Protein AF-A0A924XIZ3-F1 (afdb_monomer_lite)

Sequence (99 aa):
MSDPSRSHQAGALLEDVKLELDGVHRAALAADAGALRRGLDLAITMLEKATAAGLDDATGTTVAAVVASLETARSDLEGGALVEMAHLIETARTNLGRL

Radius of gyration: 13.41 Å; chains: 1; bounding box: 34×19×36 Å

Structure (mmCIF, N/CA/C/O backbone):
data_AF-A0A924XIZ3-F1
#
_entry.id   AF-A0A924XIZ3-F1
#
loop_
_atom_site.group_PDB
_atom_site.id
_atom_site.type_symbol
_atom_site.label_atom_id
_atom_site.label_alt_id
_atom_site.label_comp_id
_atom_site.label_asym_id
_atom_site.label_entity_id
_atom_site.label_seq_id
_atom_site.pdbx_PDB_ins_code
_atom_site.Cartn_x
_atom_site.Cartn_y
_atom_site.Cartn_z
_atom_site.occupancy
_atom_site.B_iso_or_equiv
_atom_site.auth_seq_id
_atom_site.auth_comp_id
_atom_site.auth_asym_id
_atom_site.auth_atom_id
_atom_site.pdbx_PDB_model_num
ATOM 1 N N . MET A 1 1 ? -17.734 8.623 21.410 1.00 52.06 1 MET A N 1
ATOM 2 C CA . MET A 1 1 ? -18.030 7.176 21.485 1.00 52.06 1 MET A CA 1
ATOM 3 C C . MET A 1 1 ? -17.740 6.591 20.118 1.00 52.06 1 MET A C 1
ATOM 5 O O . MET A 1 1 ? -18.413 6.981 19.174 1.00 52.06 1 MET A O 1
ATOM 9 N N . SER A 1 2 ? -16.714 5.752 19.996 1.00 59.19 2 SER A N 1
ATOM 10 C CA . SER A 1 2 ? -16.418 5.044 18.746 1.00 59.19 2 SER A CA 1
ATOM 11 C C . SER A 1 2 ? -17.415 3.897 18.576 1.00 59.19 2 SER A C 1
ATOM 13 O O . SER A 1 2 ? -17.684 3.173 19.533 1.00 59.19 2 SER A O 1
ATOM 15 N N . ASP A 1 3 ? -18.007 3.769 17.390 1.00 70.38 3 ASP A N 1
ATOM 16 C CA . ASP A 1 3 ? -18.910 2.665 17.052 1.00 70.38 3 ASP A CA 1
ATOM 17 C C . ASP A 1 3 ? -18.083 1.367 16.925 1.00 70.38 3 ASP A C 1
ATOM 19 O O . ASP A 1 3 ? -17.175 1.305 16.092 1.00 70.38 3 ASP A O 1
ATOM 23 N N . PRO A 1 4 ? -18.333 0.328 17.740 1.00 72.81 4 PRO A N 1
ATOM 24 C CA . PRO A 1 4 ? -17.556 -0.911 17.695 1.00 72.81 4 PRO A CA 1
ATOM 25 C C . PRO A 1 4 ? -17.673 -1.646 16.349 1.00 72.81 4 PRO A C 1
ATOM 27 O O . PRO A 1 4 ? -16.742 -2.345 15.953 1.00 72.81 4 PRO A O 1
ATOM 30 N N . SER A 1 5 ? -18.767 -1.446 15.608 1.00 75.94 5 SER A N 1
ATOM 31 C CA . SER A 1 5 ? -18.984 -2.046 14.282 1.00 75.94 5 SER A CA 1
ATOM 32 C C . SER A 1 5 ? -17.999 -1.494 13.249 1.00 75.94 5 SER A C 1
ATOM 34 O O . SER A 1 5 ? -17.492 -2.216 12.394 1.00 75.94 5 SER A O 1
ATOM 36 N N . ARG A 1 6 ? -17.691 -0.203 13.375 1.00 78.44 6 ARG A N 1
ATOM 37 C CA . ARG A 1 6 ? -16.746 0.536 12.537 1.00 78.44 6 ARG A CA 1
ATOM 38 C C . ARG A 1 6 ? -15.303 0.090 12.753 1.00 78.44 6 ARG A C 1
ATOM 40 O O . ARG A 1 6 ? -14.583 -0.151 11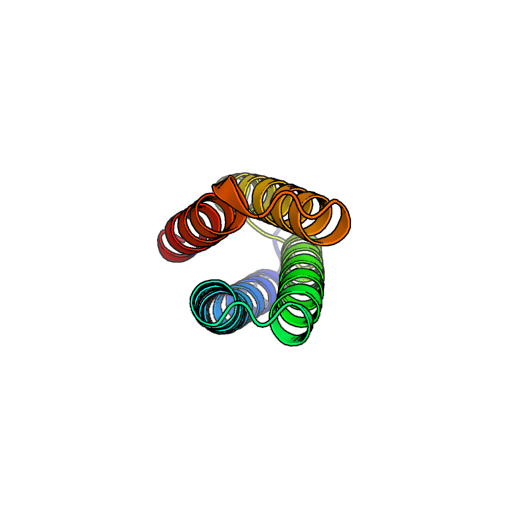.790 1.00 78.44 6 ARG A O 1
ATOM 47 N N . SER A 1 7 ? -14.924 -0.115 14.013 1.00 78.19 7 SER A N 1
ATOM 48 C CA . SER A 1 7 ? -13.608 -0.657 14.367 1.00 78.19 7 SER A CA 1
ATOM 49 C C . SER A 1 7 ? -13.428 -2.097 13.866 1.00 78.19 7 SER A C 1
ATOM 51 O O . SER A 1 7 ? -12.386 -2.418 13.299 1.00 78.19 7 SER A O 1
ATOM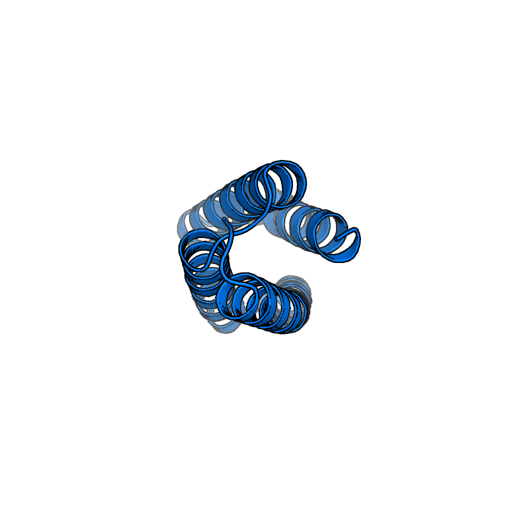 53 N N . HIS A 1 8 ? -14.462 -2.944 13.970 1.00 82.81 8 HIS A N 1
ATOM 54 C CA . HIS A 1 8 ? -14.433 -4.299 13.401 1.00 82.81 8 HIS A CA 1
ATOM 55 C C . HIS A 1 8 ? -14.279 -4.293 11.875 1.00 82.81 8 HIS A C 1
ATOM 57 O O . HIS A 1 8 ? -13.487 -5.057 11.327 1.00 82.81 8 HIS A O 1
ATOM 63 N N . GLN A 1 9 ? -15.015 -3.416 11.186 1.00 88.88 9 GLN A N 1
ATOM 64 C CA . GLN A 1 9 ? -14.903 -3.257 9.738 1.00 88.88 9 GLN A CA 1
ATOM 65 C C . GLN A 1 9 ? -13.500 -2.796 9.326 1.00 88.88 9 GLN A C 1
ATOM 67 O O . GLN A 1 9 ? -12.945 -3.321 8.363 1.00 88.88 9 GLN A O 1
ATOM 72 N N . ALA A 1 10 ? -12.923 -1.834 10.049 1.00 88.81 10 ALA A N 1
ATOM 73 C CA . ALA A 1 10 ? -11.575 -1.356 9.783 1.00 88.81 10 ALA A CA 1
ATOM 74 C C . ALA A 1 10 ? -10.539 -2.478 9.964 1.00 88.81 10 ALA A C 1
ATOM 76 O O . ALA A 1 10 ? -9.701 -2.666 9.089 1.00 88.81 10 ALA A O 1
ATOM 77 N N . GLY A 1 11 ? -10.655 -3.280 11.028 1.00 89.12 11 GLY A N 1
ATOM 78 C CA . GLY A 1 11 ? -9.798 -4.449 11.246 1.00 89.12 11 GLY A CA 1
ATOM 79 C C . GLY A 1 11 ? -9.877 -5.472 10.109 1.00 89.12 11 GLY A C 1
ATOM 80 O O . GLY A 1 11 ? -8.845 -5.889 9.595 1.00 89.12 11 GLY A O 1
ATOM 81 N N . ALA A 1 12 ? -11.086 -5.818 9.652 1.00 91.44 12 ALA A N 1
ATOM 82 C CA . ALA A 1 12 ? -11.262 -6.740 8.526 1.00 91.44 12 ALA A CA 1
ATOM 83 C C . ALA A 1 12 ? -10.606 -6.220 7.233 1.00 91.44 12 ALA A C 1
ATOM 85 O O . ALA A 1 12 ? -9.934 -6.972 6.534 1.00 91.44 12 ALA A O 1
ATOM 86 N N . LEU A 1 13 ? -10.740 -4.920 6.950 1.00 94.00 13 LEU A N 1
ATOM 87 C CA . LEU A 1 13 ? -10.090 -4.297 5.795 1.00 94.00 13 LEU A CA 1
ATOM 88 C C . LEU A 1 13 ? -8.561 -4.358 5.887 1.00 94.00 13 LEU A C 1
ATOM 90 O O . LEU A 1 13 ? -7.913 -4.573 4.868 1.00 94.00 13 LEU A O 1
ATOM 94 N N . LEU A 1 14 ? -7.977 -4.185 7.077 1.00 94.62 14 LEU A N 1
ATOM 95 C CA . LEU A 1 14 ? -6.525 -4.281 7.256 1.00 94.62 14 LEU A CA 1
ATOM 96 C C . LEU A 1 14 ? -6.007 -5.703 7.009 1.00 94.62 14 LEU A C 1
ATOM 98 O O . LEU A 1 14 ? -4.956 -5.855 6.390 1.00 94.62 14 LEU A O 1
ATOM 102 N N . GLU A 1 15 ? -6.745 -6.733 7.429 1.00 94.38 15 GLU A N 1
ATOM 103 C CA . GLU A 1 15 ? -6.392 -8.129 7.136 1.00 94.38 15 GLU A CA 1
ATOM 104 C C . GLU A 1 15 ? -6.433 -8.430 5.635 1.00 94.38 15 GLU A C 1
ATOM 106 O O . GLU A 1 15 ? -5.499 -9.022 5.090 1.00 94.38 15 GLU A O 1
ATOM 111 N N . ASP A 1 16 ? -7.453 -7.940 4.932 1.00 95.19 16 ASP A N 1
ATOM 112 C CA . ASP A 1 16 ? -7.520 -8.084 3.479 1.00 95.19 16 ASP A CA 1
ATOM 113 C C . ASP A 1 16 ? -6.370 -7.325 2.776 1.00 95.19 16 ASP A C 1
ATOM 115 O O . ASP A 1 16 ? -5.804 -7.819 1.799 1.00 95.19 16 ASP A O 1
ATOM 119 N N . VAL A 1 17 ? -5.957 -6.155 3.288 1.00 95.75 17 VAL A N 1
ATOM 120 C CA . VAL A 1 17 ? -4.791 -5.423 2.752 1.00 95.75 17 VAL A CA 1
ATOM 121 C C . VAL A 1 17 ? -3.498 -6.211 2.956 1.00 95.75 17 VAL A C 1
ATOM 123 O O . VAL A 1 17 ? -2.661 -6.224 2.054 1.00 95.75 17 VAL A O 1
ATOM 126 N N . LYS A 1 18 ? -3.310 -6.883 4.102 1.00 95.38 18 LYS A N 1
ATOM 127 C CA . LYS A 1 18 ? -2.125 -7.732 4.340 1.00 95.38 18 LYS A CA 1
ATOM 128 C C . LYS A 1 18 ? -2.008 -8.809 3.253 1.00 95.38 18 LYS A C 1
ATOM 130 O O . LYS A 1 18 ? -0.935 -8.979 2.675 1.00 95.38 18 LYS A O 1
ATOM 135 N N . LEU A 1 19 ? -3.122 -9.465 2.918 1.00 94.31 19 LEU A N 1
ATOM 136 C CA . LEU A 1 19 ? -3.180 -10.469 1.850 1.00 94.31 19 LEU A CA 1
ATOM 137 C C . LEU A 1 19 ? -2.876 -9.875 0.470 1.00 94.31 19 LEU A C 1
ATOM 139 O O . LEU A 1 19 ? -2.142 -10.481 -0.316 1.00 94.31 19 LEU A O 1
ATOM 143 N N . GLU A 1 20 ? -3.405 -8.687 0.174 1.00 94.81 20 GLU A N 1
ATOM 144 C CA . GLU A 1 20 ? -3.127 -8.017 -1.097 1.00 94.81 20 GLU A CA 1
ATOM 145 C C . GLU A 1 20 ? -1.650 -7.624 -1.214 1.00 94.81 20 GLU A C 1
ATOM 147 O O . GLU A 1 20 ? -1.025 -7.854 -2.250 1.00 94.81 20 GLU A O 1
ATOM 152 N N . LEU A 1 21 ? -1.046 -7.107 -0.140 1.00 94.81 21 LEU A N 1
ATOM 153 C CA . LEU A 1 21 ? 0.371 -6.748 -0.134 1.00 94.81 21 LEU A CA 1
ATOM 154 C C . LEU A 1 21 ? 1.290 -7.964 -0.311 1.00 94.81 21 LEU A C 1
ATOM 156 O O . LEU A 1 21 ? 2.335 -7.844 -0.951 1.00 94.81 21 LEU A O 1
ATOM 160 N N . ASP A 1 22 ? 0.897 -9.148 0.162 1.00 94.81 22 ASP A N 1
ATOM 161 C CA . ASP A 1 22 ? 1.596 -10.399 -0.160 1.00 94.81 22 ASP A CA 1
ATOM 162 C C . ASP A 1 22 ? 1.504 -10.754 -1.654 1.00 94.81 22 ASP A C 1
ATOM 164 O O . ASP A 1 22 ? 2.424 -11.349 -2.227 1.00 94.81 22 ASP A O 1
ATOM 168 N N . GLY A 1 23 ? 0.394 -10.410 -2.310 1.00 94.19 23 GLY A N 1
ATOM 169 C CA . GLY A 1 23 ? 0.246 -10.483 -3.765 1.00 94.19 23 GLY A CA 1
ATOM 170 C C . GLY A 1 23 ? 1.176 -9.505 -4.486 1.00 94.19 23 GLY A C 1
ATOM 171 O O . GLY A 1 23 ? 1.953 -9.918 -5.348 1.00 94.19 23 GLY A O 1
ATOM 172 N N . VAL A 1 24 ? 1.163 -8.236 -4.074 1.00 94.56 24 VAL A N 1
ATOM 173 C CA . VAL A 1 24 ? 2.014 -7.162 -4.617 1.00 94.56 24 VAL A CA 1
ATOM 174 C C . VAL A 1 24 ? 3.498 -7.501 -4.476 1.00 94.56 24 VAL A C 1
ATOM 176 O O . VAL A 1 24 ? 4.260 -7.353 -5.428 1.00 94.56 24 VAL A O 1
ATOM 179 N N . HIS A 1 25 ? 3.924 -8.019 -3.325 1.00 93.88 25 HIS A N 1
ATOM 180 C CA . HIS A 1 25 ? 5.313 -8.420 -3.110 1.00 93.88 25 HIS A CA 1
ATOM 181 C C . HIS A 1 25 ? 5.732 -9.579 -4.021 1.00 93.88 25 HIS A C 1
ATOM 183 O O . HIS A 1 25 ? 6.803 -9.539 -4.624 1.00 93.88 25 HIS A O 1
ATOM 189 N N . ARG A 1 26 ? 4.871 -10.587 -4.206 1.00 93.62 26 ARG A N 1
ATOM 190 C CA . ARG A 1 26 ? 5.132 -11.663 -5.177 1.00 93.62 26 ARG A CA 1
ATOM 191 C C . ARG A 1 26 ? 5.208 -11.136 -6.611 1.00 93.62 26 ARG A C 1
ATOM 193 O O . ARG A 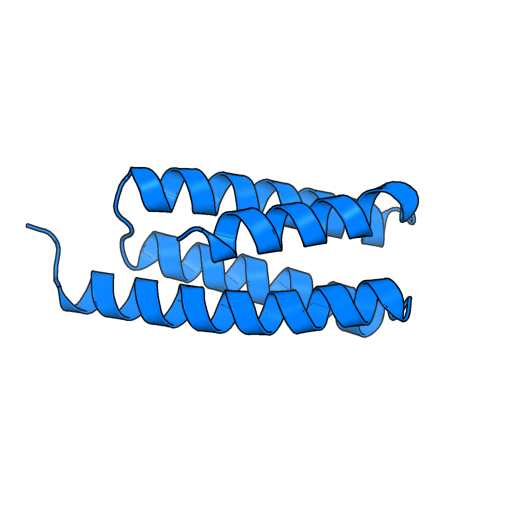1 26 ? 6.077 -11.573 -7.361 1.00 93.62 26 ARG A O 1
ATOM 200 N N . ALA A 1 27 ? 4.356 -10.179 -6.976 1.00 92.81 27 ALA A N 1
ATOM 201 C CA . ALA A 1 27 ? 4.400 -9.525 -8.281 1.00 92.81 27 ALA A CA 1
ATOM 202 C C . ALA A 1 27 ? 5.691 -8.707 -8.481 1.00 92.81 27 ALA A C 1
ATOM 204 O O . ALA A 1 27 ? 6.272 -8.759 -9.564 1.00 92.81 27 ALA A O 1
ATOM 205 N N . ALA A 1 28 ? 6.192 -8.034 -7.434 1.00 90.19 28 ALA A N 1
ATOM 206 C CA . ALA A 1 28 ? 7.490 -7.350 -7.453 1.00 90.19 28 ALA A CA 1
ATOM 207 C C . ALA A 1 28 ? 8.635 -8.323 -7.746 1.00 90.19 28 ALA A C 1
ATOM 209 O O . ALA A 1 28 ? 9.448 -8.061 -8.630 1.00 90.19 28 ALA A O 1
ATOM 210 N N . LEU A 1 29 ? 8.669 -9.467 -7.056 1.00 89.06 29 LEU A N 1
ATOM 211 C CA . LEU A 1 29 ? 9.684 -10.503 -7.280 1.00 89.06 29 LEU A CA 1
ATOM 212 C C . LEU A 1 29 ? 9.604 -11.114 -8.688 1.00 89.06 29 LEU A C 1
ATOM 214 O O . LEU A 1 29 ? 10.628 -11.482 -9.258 1.00 89.06 29 LEU A O 1
ATOM 218 N N . ALA A 1 30 ? 8.398 -11.212 -9.252 1.00 90.62 30 ALA A N 1
ATOM 219 C CA . ALA A 1 30 ? 8.161 -11.720 -10.601 1.00 90.62 30 ALA A CA 1
ATOM 220 C C . ALA A 1 30 ? 8.335 -10.663 -11.711 1.00 90.62 30 ALA A C 1
ATOM 222 O O . ALA A 1 30 ? 8.210 -11.006 -12.886 1.00 90.62 30 ALA A O 1
ATOM 223 N N . ALA A 1 31 ? 8.597 -9.398 -11.357 1.00 88.31 31 ALA A N 1
ATOM 224 C CA . ALA A 1 31 ? 8.602 -8.254 -12.272 1.00 88.31 31 ALA A CA 1
ATOM 225 C C . ALA A 1 31 ? 7.304 -8.111 -13.106 1.00 88.31 31 ALA A C 1
ATOM 227 O O . ALA A 1 31 ? 7.327 -7.638 -14.244 1.00 88.31 31 ALA A O 1
ATOM 228 N N . ASP A 1 32 ? 6.157 -8.499 -12.538 1.00 92.00 32 ASP A N 1
ATOM 229 C CA . ASP A 1 32 ? 4.847 -8.364 -13.182 1.00 92.00 32 ASP A CA 1
ATOM 230 C C . ASP A 1 32 ? 4.257 -6.974 -12.905 1.00 92.00 32 ASP A C 1
ATOM 232 O O . ASP A 1 32 ? 3.552 -6.747 -11.919 1.00 92.00 32 ASP A O 1
ATOM 236 N N . ALA A 1 33 ? 4.545 -6.030 -13.803 1.00 90.00 33 ALA A N 1
ATOM 237 C CA . ALA A 1 33 ? 4.070 -4.650 -13.705 1.00 90.00 33 ALA A CA 1
ATOM 238 C C . ALA A 1 33 ? 2.532 -4.529 -13.702 1.00 90.00 33 ALA A C 1
ATOM 240 O O . ALA A 1 33 ? 1.986 -3.613 -13.083 1.00 90.00 33 ALA A O 1
ATOM 241 N N . GLY A 1 34 ? 1.821 -5.441 -14.377 1.00 91.69 34 GLY A N 1
ATOM 242 C CA . GLY A 1 34 ? 0.361 -5.419 -14.449 1.00 91.69 34 GLY A CA 1
ATOM 243 C C . GLY A 1 34 ? -0.277 -5.807 -13.118 1.00 91.69 34 GLY A C 1
ATOM 244 O O . GLY A 1 34 ? -1.169 -5.107 -12.628 1.00 91.69 34 GLY A O 1
ATOM 245 N N . ALA A 1 35 ? 0.212 -6.891 -12.513 1.00 93.19 35 ALA A N 1
ATOM 246 C CA . ALA A 1 35 ? -0.216 -7.329 -11.189 1.00 93.19 35 ALA A CA 1
ATOM 247 C C . ALA A 1 35 ? 0.192 -6.327 -10.097 1.00 93.19 35 ALA A C 1
ATOM 249 O O . ALA A 1 35 ? -0.623 -6.017 -9.228 1.00 93.19 35 ALA A O 1
ATOM 250 N N . LEU A 1 36 ? 1.400 -5.759 -10.185 1.00 93.44 36 LEU A N 1
ATOM 251 C CA . LEU A 1 36 ? 1.881 -4.718 -9.274 1.00 93.44 36 LEU A CA 1
ATOM 252 C C . LEU A 1 36 ? 0.959 -3.505 -9.239 1.00 93.44 36 LEU A C 1
ATOM 254 O O . LEU A 1 36 ? 0.488 -3.125 -8.170 1.00 93.44 36 LEU A O 1
ATOM 258 N N . ARG A 1 37 ? 0.673 -2.918 -10.407 1.00 94.31 37 ARG A N 1
ATOM 259 C CA . ARG A 1 37 ? -0.174 -1.726 -10.497 1.00 94.31 37 ARG A CA 1
ATOM 260 C C . ARG A 1 37 ? -1.540 -1.981 -9.873 1.00 94.31 37 ARG A C 1
ATOM 262 O O . ARG A 1 37 ? -2.003 -1.203 -9.045 1.00 94.31 37 ARG A O 1
ATOM 269 N N . ARG A 1 38 ? -2.165 -3.097 -10.255 1.00 95.19 38 ARG A N 1
ATOM 270 C CA . ARG A 1 38 ? -3.496 -3.463 -9.772 1.00 95.19 38 ARG A CA 1
ATOM 271 C C . ARG A 1 38 ? -3.522 -3.657 -8.259 1.00 95.19 38 ARG A C 1
ATOM 273 O O . ARG A 1 38 ? -4.449 -3.168 -7.619 1.00 95.19 38 ARG A O 1
ATOM 280 N N . GLY A 1 39 ? -2.534 -4.358 -7.708 1.00 95.38 39 GLY A N 1
ATOM 281 C CA . GLY A 1 39 ? -2.500 -4.635 -6.277 1.00 95.38 39 GLY A CA 1
ATOM 282 C C . GLY A 1 39 ? -2.146 -3.410 -5.434 1.00 95.38 39 GLY A C 1
ATOM 283 O O . GLY A 1 39 ? -2.740 -3.216 -4.377 1.00 95.38 39 GLY A O 1
ATOM 284 N N . LEU A 1 40 ? -1.267 -2.525 -5.922 1.00 95.19 40 LEU A N 1
ATOM 285 C CA . LEU A 1 40 ? -0.988 -1.238 -5.271 1.00 95.19 40 LEU A CA 1
ATOM 286 C C . LEU A 1 40 ? -2.252 -0.370 -5.190 1.00 95.19 40 LEU A C 1
ATOM 288 O O . LEU A 1 40 ? -2.592 0.113 -4.110 1.00 95.19 40 LEU A O 1
ATOM 292 N N . ASP A 1 41 ? -2.985 -0.222 -6.298 1.00 96.12 41 ASP A N 1
ATOM 293 C CA . ASP A 1 41 ? -4.226 0.564 -6.330 1.00 96.12 41 ASP A CA 1
ATOM 294 C C . ASP A 1 41 ? -5.308 -0.025 -5.405 1.00 96.12 41 ASP A C 1
ATOM 296 O O . ASP A 1 41 ? -6.020 0.719 -4.718 1.00 96.12 41 ASP A O 1
ATOM 300 N N . LEU A 1 42 ? -5.424 -1.359 -5.350 1.00 96.25 42 LEU A N 1
ATOM 301 C CA . LEU A 1 42 ? -6.358 -2.039 -4.452 1.00 96.25 42 LEU A CA 1
ATOM 302 C C . LEU A 1 42 ? -5.983 -1.809 -2.980 1.00 96.25 42 LEU A C 1
ATOM 304 O O . LEU A 1 42 ? -6.835 -1.383 -2.198 1.00 96.25 42 LEU A O 1
ATOM 308 N N . ALA A 1 43 ? -4.718 -2.037 -2.617 1.00 96.56 43 ALA A N 1
ATOM 309 C CA . ALA A 1 43 ? -4.224 -1.878 -1.252 1.00 96.56 43 ALA A CA 1
ATOM 310 C C . ALA A 1 43 ? -4.422 -0.443 -0.737 1.00 96.56 43 ALA A C 1
ATOM 312 O O . ALA A 1 43 ? -4.949 -0.257 0.360 1.00 96.56 43 ALA A O 1
ATOM 313 N N . ILE A 1 44 ? -4.086 0.570 -1.546 1.00 96.88 44 ILE A N 1
ATOM 314 C CA . ILE A 1 44 ? -4.300 1.987 -1.204 1.00 96.88 44 ILE A CA 1
ATOM 315 C C . ILE A 1 44 ? -5.790 2.259 -0.962 1.00 96.88 44 ILE A C 1
ATOM 317 O O . ILE A 1 44 ? -6.167 2.735 0.109 1.00 96.88 44 ILE A O 1
ATOM 321 N N . THR A 1 45 ? -6.655 1.865 -1.903 1.00 96.44 45 THR A N 1
ATOM 322 C CA . THR A 1 45 ? -8.112 2.067 -1.795 1.00 96.44 45 THR A CA 1
ATOM 323 C C . THR A 1 45 ? -8.688 1.431 -0.524 1.00 96.44 45 THR A C 1
ATOM 325 O O . THR A 1 45 ? -9.622 1.947 0.094 1.00 96.44 45 THR A O 1
ATOM 328 N N . MET A 1 46 ? -8.176 0.268 -0.128 1.00 95.62 46 MET A N 1
ATOM 329 C CA . MET A 1 46 ? -8.641 -0.444 1.059 1.00 95.62 46 MET A CA 1
ATOM 330 C C . MET A 1 46 ? -8.146 0.190 2.362 1.00 95.62 46 MET A C 1
ATOM 332 O O . MET A 1 46 ? -8.922 0.275 3.314 1.00 95.62 46 MET A O 1
ATOM 336 N N . LEU A 1 47 ? -6.916 0.708 2.394 1.00 95.69 47 LEU A N 1
ATOM 337 C CA . LEU A 1 47 ? -6.383 1.469 3.530 1.00 95.69 47 LEU A CA 1
ATOM 338 C C . LEU A 1 47 ? -7.143 2.787 3.743 1.00 95.69 47 LEU A C 1
ATOM 340 O O . LEU A 1 47 ? -7.460 3.147 4.880 1.00 95.69 47 LEU A O 1
ATOM 344 N N . GLU A 1 48 ? -7.520 3.473 2.663 1.00 94.81 48 GLU A N 1
ATOM 345 C CA . GLU A 1 48 ? -8.383 4.660 2.720 1.00 94.81 48 GLU A CA 1
ATOM 346 C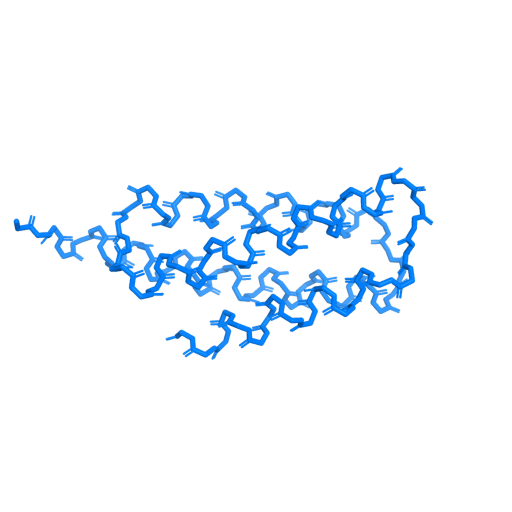 C . GLU A 1 48 ? -9.761 4.322 3.306 1.00 94.81 48 GLU A C 1
ATOM 348 O O . GLU A 1 48 ? -10.265 5.025 4.188 1.00 94.81 48 GLU A O 1
ATOM 353 N N . LYS A 1 49 ? -10.359 3.201 2.880 1.00 93.94 49 LYS A N 1
ATOM 354 C CA . LYS A 1 49 ? -11.622 2.703 3.449 1.00 93.94 49 LYS A CA 1
ATOM 355 C C . LYS A 1 49 ? -11.484 2.331 4.924 1.00 93.94 49 LYS A C 1
ATOM 357 O O . LYS A 1 49 ? -12.391 2.639 5.693 1.00 93.94 49 LYS A O 1
ATOM 362 N N . ALA A 1 50 ? -10.381 1.697 5.327 1.00 92.31 50 ALA A N 1
ATOM 363 C CA . ALA A 1 50 ? -10.122 1.353 6.725 1.00 92.31 50 ALA A CA 1
ATOM 364 C C . ALA A 1 50 ? -10.018 2.621 7.585 1.00 92.31 50 ALA A C 1
ATOM 366 O O . ALA A 1 50 ? -10.639 2.713 8.642 1.00 92.31 50 ALA A O 1
ATOM 367 N N . THR A 1 51 ? -9.326 3.640 7.072 1.00 92.31 51 THR A N 1
ATOM 368 C CA . THR A 1 51 ? -9.211 4.959 7.709 1.00 92.31 51 THR A CA 1
ATOM 369 C C . THR A 1 51 ? -10.580 5.617 7.878 1.00 92.31 51 THR A C 1
ATOM 371 O O . THR A 1 51 ? -10.925 6.056 8.974 1.0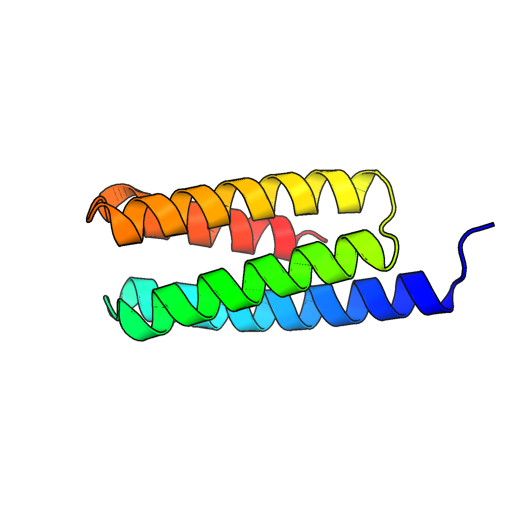0 92.31 51 THR A O 1
ATOM 374 N N . ALA A 1 52 ? -11.401 5.624 6.823 1.00 90.94 52 ALA A N 1
ATOM 375 C CA . ALA A 1 52 ? -12.754 6.177 6.861 1.00 90.94 52 ALA A CA 1
ATOM 376 C C . ALA A 1 52 ? -13.706 5.390 7.782 1.00 90.94 52 ALA A C 1
ATOM 378 O O . ALA A 1 52 ? -14.629 5.971 8.360 1.00 90.94 52 ALA A O 1
ATOM 379 N N . ALA A 1 53 ? -13.487 4.079 7.932 1.00 89.50 53 ALA A N 1
ATOM 380 C CA . ALA A 1 53 ? -14.242 3.237 8.851 1.00 89.50 53 ALA A CA 1
ATOM 381 C C . ALA A 1 53 ? -13.938 3.581 10.316 1.00 89.50 53 ALA A C 1
ATOM 383 O O . ALA A 1 53 ? -14.837 3.469 11.138 1.00 89.50 53 ALA A O 1
ATOM 384 N N . GLY A 1 54 ? -12.753 4.106 10.635 1.00 86.00 54 GLY A N 1
ATOM 385 C CA . GLY A 1 54 ? -12.414 4.627 11.959 1.00 86.00 54 GLY A CA 1
ATOM 386 C C . GLY A 1 54 ? -11.387 3.757 12.672 1.00 86.00 54 GLY A C 1
ATOM 387 O O . GLY A 1 54 ? -11.741 2.832 13.404 1.00 86.00 54 GLY A O 1
ATOM 388 N N . LEU A 1 55 ? -10.118 4.102 12.462 1.00 89.31 55 LEU A N 1
ATOM 389 C CA . LEU A 1 55 ? -8.964 3.554 13.172 1.00 89.31 55 LEU A CA 1
ATOM 390 C C . LEU A 1 55 ? -8.690 4.368 14.442 1.00 89.31 55 LEU A C 1
ATOM 392 O O . LEU A 1 55 ? -9.018 5.553 14.504 1.00 89.31 55 LEU A O 1
ATOM 396 N N . ASP A 1 56 ? -8.079 3.745 15.448 1.00 90.69 56 ASP A N 1
ATOM 397 C CA . ASP A 1 56 ? -7.458 4.499 16.539 1.00 90.69 56 ASP A CA 1
ATOM 398 C C . ASP A 1 56 ? -6.222 5.278 16.044 1.00 90.69 56 ASP A C 1
ATOM 400 O O . ASP A 1 56 ? -5.684 4.995 14.973 1.00 90.69 56 ASP A O 1
ATOM 404 N N . ASP A 1 57 ? -5.761 6.261 16.823 1.00 88.19 57 ASP A N 1
ATOM 405 C CA . ASP A 1 57 ? -4.700 7.192 16.412 1.00 88.19 57 ASP A CA 1
ATOM 406 C C . ASP A 1 57 ? -3.360 6.498 16.093 1.00 88.19 57 ASP A C 1
ATOM 408 O O . ASP A 1 57 ? -2.646 6.901 15.166 1.00 88.19 57 ASP A O 1
ATOM 412 N N . ALA A 1 58 ? -3.006 5.443 16.837 1.00 89.81 58 ALA A N 1
ATOM 413 C CA . ALA A 1 58 ? -1.748 4.721 16.643 1.00 89.81 58 ALA A CA 1
ATOM 414 C C . ALA A 1 58 ? -1.794 3.883 15.356 1.00 89.81 58 ALA A C 1
ATOM 416 O O . ALA A 1 58 ? -0.875 3.940 14.528 1.00 89.81 58 ALA A O 1
ATOM 417 N N . THR A 1 59 ? -2.900 3.166 15.150 1.00 91.88 59 THR A N 1
ATOM 418 C CA . THR A 1 59 ? -3.158 2.397 13.931 1.00 91.88 59 THR A CA 1
ATOM 419 C C . THR A 1 59 ? -3.265 3.320 12.718 1.00 91.88 59 THR A C 1
ATOM 421 O O . THR A 1 59 ? -2.644 3.059 11.689 1.00 91.88 59 THR A O 1
ATOM 424 N N . GLY A 1 60 ? -3.967 4.449 12.846 1.00 92.75 60 GLY A N 1
ATOM 425 C CA . GLY A 1 60 ? -4.111 5.456 11.794 1.00 92.75 60 GLY A CA 1
ATOM 426 C C . GLY A 1 60 ? -2.773 6.056 11.354 1.00 92.75 60 GLY A C 1
ATOM 427 O O . GLY A 1 60 ? -2.524 6.185 10.157 1.00 92.75 60 GLY A O 1
ATOM 428 N N . THR A 1 61 ? -1.869 6.339 12.298 1.00 93.88 61 THR A N 1
ATOM 429 C CA . THR A 1 61 ? -0.510 6.822 11.989 1.00 93.88 61 THR A CA 1
ATOM 430 C C . THR A 1 61 ? 0.289 5.789 11.190 1.00 93.88 61 THR A C 1
ATOM 432 O O . THR A 1 61 ? 0.944 6.128 10.203 1.00 93.88 61 THR A O 1
ATOM 435 N N . THR A 1 62 ? 0.210 4.515 11.584 1.00 94.56 62 THR A N 1
ATOM 436 C CA . THR A 1 62 ? 0.898 3.423 10.879 1.00 94.56 62 THR A CA 1
ATOM 437 C C . THR A 1 62 ? 0.326 3.226 9.477 1.00 94.56 62 THR A C 1
ATOM 439 O O . THR A 1 62 ? 1.082 3.133 8.511 1.00 94.56 62 THR A O 1
ATOM 442 N N . VAL A 1 63 ? -1.003 3.236 9.343 1.00 95.62 63 VAL A N 1
ATOM 443 C CA . VAL A 1 63 ? -1.699 3.137 8.054 1.00 95.62 63 VAL A CA 1
ATOM 444 C C . VAL A 1 63 ? -1.319 4.290 7.126 1.00 95.62 63 VAL A C 1
ATOM 446 O O . VAL A 1 63 ? -1.013 4.040 5.964 1.00 95.62 63 VAL A O 1
ATOM 449 N N . ALA A 1 64 ? -1.237 5.525 7.623 1.00 95.00 64 ALA A N 1
ATOM 450 C CA . ALA A 1 64 ? -0.803 6.668 6.819 1.00 95.00 64 ALA A CA 1
ATOM 451 C C . ALA A 1 64 ? 0.631 6.497 6.276 1.00 95.00 64 ALA A C 1
ATOM 453 O O . ALA A 1 64 ? 0.889 6.782 5.106 1.00 95.00 64 ALA A O 1
ATOM 454 N N . ALA A 1 65 ? 1.557 5.977 7.089 1.00 94.19 65 ALA A N 1
ATOM 455 C CA . ALA A 1 65 ? 2.926 5.692 6.651 1.00 94.19 65 ALA A CA 1
ATOM 456 C C . ALA A 1 65 ? 2.986 4.572 5.592 1.00 94.19 65 ALA A C 1
ATOM 458 O O . ALA A 1 65 ? 3.776 4.643 4.645 1.00 94.19 65 ALA A O 1
ATOM 459 N N . VAL A 1 66 ? 2.135 3.550 5.731 1.00 96.38 66 VAL A N 1
ATOM 460 C CA . VAL A 1 66 ? 1.979 2.484 4.732 1.00 96.38 66 VAL A CA 1
ATOM 461 C C . VAL A 1 66 ? 1.454 3.064 3.419 1.00 96.38 66 VAL A C 1
ATOM 463 O O . VAL A 1 66 ? 2.075 2.835 2.385 1.00 96.38 66 VAL A O 1
ATOM 466 N N . VAL A 1 67 ? 0.381 3.863 3.449 1.00 96.62 67 VAL A N 1
ATOM 467 C CA . VAL A 1 67 ? -0.182 4.509 2.249 1.00 96.62 67 VAL A CA 1
ATOM 468 C C . VAL A 1 67 ? 0.881 5.330 1.518 1.00 96.62 67 VAL A C 1
ATOM 470 O O . VAL A 1 67 ? 1.089 5.108 0.330 1.00 96.62 67 VAL A O 1
ATOM 473 N N . ALA A 1 68 ? 1.633 6.180 2.223 1.00 94.88 68 ALA A N 1
ATOM 474 C CA . ALA A 1 68 ? 2.695 6.986 1.611 1.00 94.88 68 ALA A CA 1
ATOM 475 C C . ALA A 1 68 ? 3.783 6.130 0.925 1.00 94.88 68 ALA A C 1
ATOM 477 O O . ALA A 1 68 ? 4.289 6.480 -0.145 1.00 94.88 68 ALA A O 1
ATOM 478 N N . SER A 1 69 ? 4.124 4.978 1.513 1.00 94.62 69 SER A N 1
ATOM 479 C CA . SER A 1 69 ? 5.084 4.033 0.925 1.00 94.62 69 SER A CA 1
ATOM 480 C C . SER A 1 69 ? 4.538 3.396 -0.359 1.00 94.62 69 SER A C 1
ATOM 482 O O . SER A 1 69 ? 5.267 3.265 -1.342 1.00 94.62 69 SER A O 1
ATOM 484 N N . LEU A 1 70 ? 3.251 3.035 -0.378 1.00 95.25 70 LEU A N 1
ATOM 485 C CA . LEU A 1 70 ? 2.593 2.446 -1.549 1.00 95.25 70 LEU A CA 1
ATOM 486 C C . LEU A 1 70 ? 2.381 3.464 -2.673 1.00 95.25 70 LEU A C 1
ATOM 488 O O . LEU A 1 70 ? 2.550 3.120 -3.840 1.00 95.25 70 LEU A O 1
ATOM 492 N N . GLU A 1 71 ? 2.059 4.715 -2.345 1.00 95.12 71 GLU A N 1
ATOM 493 C CA . GLU A 1 71 ? 1.964 5.795 -3.331 1.00 95.12 71 GLU A CA 1
ATOM 494 C C . GLU A 1 71 ? 3.317 6.074 -3.990 1.00 95.12 71 GLU A C 1
ATOM 496 O O . GLU A 1 71 ? 3.383 6.231 -5.211 1.00 95.12 71 GLU A O 1
ATOM 501 N N . THR A 1 72 ? 4.398 6.060 -3.205 1.00 93.88 72 THR A N 1
ATOM 502 C CA . THR A 1 72 ? 5.766 6.178 -3.730 1.00 93.88 72 THR A CA 1
ATOM 503 C C . THR A 1 72 ? 6.088 4.999 -4.652 1.00 93.88 72 THR A C 1
ATOM 505 O O . THR A 1 72 ? 6.492 5.210 -5.791 1.00 93.88 72 THR A O 1
ATOM 508 N N . ALA A 1 73 ? 5.797 3.764 -4.225 1.00 93.06 73 ALA A N 1
ATOM 509 C CA . ALA A 1 73 ? 5.991 2.569 -5.048 1.00 93.06 73 ALA A CA 1
ATOM 510 C C . ALA A 1 73 ? 5.180 2.607 -6.360 1.00 93.06 73 ALA A C 1
ATOM 512 O O . ALA A 1 73 ? 5.667 2.174 -7.404 1.00 93.06 73 ALA A O 1
ATOM 513 N N . ARG A 1 74 ? 3.954 3.151 -6.336 1.00 93.25 74 ARG A N 1
ATOM 514 C CA . ARG A 1 74 ? 3.137 3.348 -7.543 1.00 93.25 74 ARG A CA 1
ATOM 515 C C . ARG A 1 74 ? 3.759 4.382 -8.479 1.00 93.25 74 ARG A C 1
ATOM 517 O O . ARG A 1 74 ? 3.837 4.130 -9.678 1.00 93.25 74 ARG A O 1
ATOM 524 N N . SER A 1 75 ? 4.223 5.510 -7.943 1.00 92.44 75 SER A N 1
ATOM 525 C CA . SER A 1 75 ? 4.918 6.536 -8.728 1.00 92.44 75 SER A CA 1
ATOM 526 C C . SER A 1 75 ? 6.194 5.983 -9.372 1.00 92.44 75 SER A C 1
ATOM 528 O O . SER A 1 75 ? 6.462 6.252 -10.542 1.00 92.44 75 SER A O 1
ATOM 530 N N . ASP A 1 76 ? 6.959 5.175 -8.639 1.00 91.38 76 ASP A N 1
ATOM 531 C CA . ASP A 1 76 ? 8.166 4.514 -9.139 1.00 91.38 76 ASP A CA 1
ATOM 532 C C . ASP A 1 76 ? 7.851 3.530 -10.273 1.00 91.38 76 ASP A C 1
ATOM 534 O O . ASP A 1 76 ? 8.545 3.512 -11.292 1.00 91.38 76 ASP A O 1
ATOM 538 N N . LEU A 1 77 ? 6.772 2.752 -10.140 1.00 90.25 77 LEU A N 1
ATOM 539 C CA . LEU A 1 77 ? 6.292 1.850 -11.187 1.00 90.25 77 LEU A CA 1
ATOM 540 C C . LEU A 1 77 ? 5.905 2.609 -12.465 1.00 90.25 77 LEU A C 1
ATOM 542 O O . LEU A 1 77 ? 6.262 2.183 -13.564 1.00 90.25 77 LEU A O 1
ATOM 546 N N . GLU A 1 78 ? 5.198 3.733 -12.333 1.00 90.00 78 GLU A N 1
ATOM 547 C CA . GLU A 1 78 ? 4.784 4.577 -13.462 1.00 90.00 78 GLU A CA 1
ATOM 548 C C . GLU A 1 78 ? 5.968 5.304 -14.119 1.00 90.00 78 GLU A C 1
ATOM 550 O O . GLU A 1 78 ? 5.988 5.478 -15.339 1.00 90.00 78 GLU A O 1
ATOM 555 N N . GLY A 1 79 ? 6.974 5.687 -13.329 1.00 88.00 79 GLY A N 1
ATOM 556 C CA . GLY A 1 79 ? 8.206 6.327 -13.795 1.00 88.00 79 GLY A CA 1
ATOM 557 C C . GLY A 1 79 ? 9.288 5.362 -14.295 1.00 88.00 79 GLY A C 1
ATOM 558 O O . GLY A 1 79 ? 10.301 5.814 -14.828 1.00 88.00 79 GLY A O 1
ATOM 559 N N . GLY A 1 80 ? 9.106 4.048 -14.128 1.00 83.19 80 GLY A N 1
ATOM 560 C CA . GLY A 1 80 ? 10.107 3.027 -14.463 1.00 83.19 80 GLY A CA 1
ATOM 561 C C . GLY A 1 80 ? 11.293 2.946 -13.487 1.00 83.19 80 GLY A C 1
ATOM 562 O O . GLY A 1 80 ? 12.308 2.325 -13.804 1.00 83.19 80 GLY A O 1
ATOM 563 N N . ALA A 1 81 ? 11.185 3.550 -12.303 1.00 80.56 81 ALA A N 1
ATOM 564 C CA . ALA A 1 81 ? 12.216 3.602 -11.268 1.00 80.56 81 ALA A CA 1
ATOM 565 C C . ALA A 1 81 ? 12.096 2.423 -10.279 1.00 80.56 81 ALA A C 1
ATOM 567 O O . ALA A 1 81 ? 11.865 2.595 -9.090 1.00 80.56 81 ALA A O 1
ATOM 568 N N . LEU A 1 82 ? 12.270 1.190 -10.760 1.00 76.25 82 LEU A N 1
ATOM 569 C CA . LEU A 1 82 ? 11.945 -0.025 -9.988 1.00 76.25 82 LEU A CA 1
ATOM 570 C C . LEU A 1 82 ? 12.918 -0.381 -8.843 1.00 76.25 82 LEU A C 1
ATOM 572 O O . LEU A 1 82 ? 12.650 -1.331 -8.108 1.00 76.25 82 LEU A O 1
ATOM 576 N N . VAL A 1 83 ? 14.046 0.325 -8.698 1.00 70.31 83 VAL A N 1
ATOM 577 C CA . VAL A 1 83 ? 15.173 -0.095 -7.836 1.00 70.31 83 VAL A CA 1
ATOM 578 C C . VAL A 1 83 ? 14.790 -0.164 -6.352 1.00 70.31 83 VAL A C 1
ATOM 580 O O . VAL A 1 83 ? 15.194 -1.102 -5.671 1.00 70.31 83 VAL A O 1
ATOM 583 N N . GLU A 1 84 ? 13.953 0.757 -5.873 1.00 79.50 84 GLU A N 1
ATOM 584 C CA . GLU A 1 84 ? 13.565 0.839 -4.453 1.00 79.50 84 GLU A CA 1
ATOM 585 C C . GLU A 1 84 ? 12.138 0.330 -4.181 1.00 79.50 84 GLU A C 1
ATOM 587 O O . GLU A 1 84 ? 11.742 0.121 -3.032 1.00 79.50 84 GLU A O 1
ATOM 592 N N . MET A 1 85 ? 11.363 0.052 -5.231 1.00 86.00 85 MET A N 1
ATOM 593 C CA . MET A 1 85 ? 9.946 -0.308 -5.124 1.00 86.00 85 MET A CA 1
ATOM 594 C C . MET A 1 85 ? 9.726 -1.572 -4.275 1.00 86.00 85 MET A C 1
ATOM 596 O O . MET A 1 85 ? 8.825 -1.616 -3.438 1.00 86.00 85 MET A O 1
ATOM 600 N N . ALA A 1 86 ? 10.571 -2.595 -4.436 1.00 86.12 86 ALA A N 1
ATOM 601 C CA . ALA A 1 86 ? 10.475 -3.822 -3.642 1.00 86.12 86 ALA A CA 1
ATOM 602 C C . ALA A 1 86 ? 10.727 -3.569 -2.144 1.00 86.12 86 ALA A C 1
ATOM 604 O O . ALA A 1 86 ? 10.064 -4.170 -1.298 1.00 86.12 86 ALA A O 1
ATOM 605 N N . HIS A 1 87 ? 11.644 -2.653 -1.814 1.00 89.88 87 HIS A N 1
ATOM 606 C CA . HIS A 1 87 ? 11.934 -2.269 -0.435 1.00 89.88 87 HIS A CA 1
ATOM 607 C C . HIS A 1 87 ? 10.775 -1.482 0.193 1.00 89.88 87 HIS A C 1
ATOM 609 O O . HIS A 1 87 ? 10.410 -1.737 1.344 1.00 89.88 87 HIS A O 1
ATOM 615 N N . LEU A 1 88 ? 10.144 -0.585 -0.571 1.00 92.75 88 LEU A N 1
ATOM 616 C CA . LEU A 1 88 ? 8.943 0.141 -0.147 1.00 92.75 88 LEU A CA 1
ATOM 617 C C . LEU A 1 88 ? 7.777 -0.811 0.145 1.00 92.75 88 LEU A C 1
ATOM 619 O O . LEU A 1 88 ? 7.148 -0.710 1.199 1.00 92.75 88 LEU A O 1
ATOM 623 N N . ILE A 1 89 ? 7.529 -1.776 -0.746 1.00 92.50 89 ILE A N 1
ATOM 624 C CA . ILE A 1 89 ? 6.485 -2.796 -0.567 1.00 92.50 89 ILE A CA 1
ATOM 625 C C . ILE A 1 89 ? 6.775 -3.660 0.668 1.00 92.50 89 ILE A C 1
ATOM 627 O O . ILE A 1 89 ? 5.871 -3.930 1.459 1.00 92.50 89 ILE A O 1
ATOM 631 N N . GLU A 1 90 ? 8.027 -4.073 0.877 1.00 93.12 90 GLU A N 1
ATOM 632 C CA . GLU A 1 90 ? 8.403 -4.877 2.047 1.00 93.12 90 GLU A CA 1
ATOM 633 C C . GLU A 1 90 ? 8.264 -4.102 3.363 1.00 93.12 90 GLU A C 1
ATOM 635 O O . GLU A 1 90 ? 7.788 -4.633 4.370 1.00 93.12 90 GLU A O 1
ATOM 640 N N . THR A 1 91 ? 8.622 -2.819 3.350 1.00 93.25 91 THR A N 1
ATOM 641 C CA . THR A 1 91 ? 8.448 -1.925 4.498 1.00 93.25 91 THR A CA 1
ATOM 642 C C . THR A 1 91 ? 6.967 -1.738 4.824 1.00 93.25 91 THR A C 1
ATOM 644 O O . THR A 1 91 ? 6.574 -1.855 5.986 1.00 93.25 91 THR A O 1
ATOM 647 N N . ALA A 1 92 ? 6.128 -1.522 3.807 1.00 94.31 92 ALA A N 1
ATOM 648 C CA . ALA A 1 92 ? 4.677 -1.441 3.947 1.00 94.31 92 ALA A CA 1
ATOM 649 C C . ALA A 1 92 ? 4.090 -2.722 4.567 1.00 94.31 92 ALA A C 1
ATOM 651 O O . ALA A 1 92 ? 3.350 -2.642 5.549 1.00 94.31 92 ALA A O 1
ATOM 652 N N . ARG A 1 93 ? 4.485 -3.901 4.063 1.00 95.38 93 ARG A N 1
ATOM 653 C CA . ARG A 1 93 ? 4.095 -5.211 4.620 1.00 95.38 93 ARG A CA 1
ATOM 654 C C . ARG A 1 93 ? 4.504 -5.365 6.074 1.00 95.38 93 ARG A C 1
ATOM 656 O O . ARG A 1 93 ? 3.691 -5.755 6.905 1.00 95.38 93 ARG A O 1
ATOM 663 N N . THR A 1 94 ? 5.752 -5.032 6.386 1.00 94.38 94 THR A N 1
ATOM 664 C CA . THR A 1 94 ? 6.298 -5.154 7.740 1.00 94.38 94 THR A CA 1
ATOM 665 C C . THR A 1 94 ? 5.568 -4.245 8.723 1.00 94.38 94 THR A C 1
ATOM 667 O O . THR A 1 94 ? 5.252 -4.670 9.832 1.00 94.38 94 THR A O 1
ATOM 670 N N . ASN A 1 95 ? 5.288 -2.999 8.336 1.00 93.06 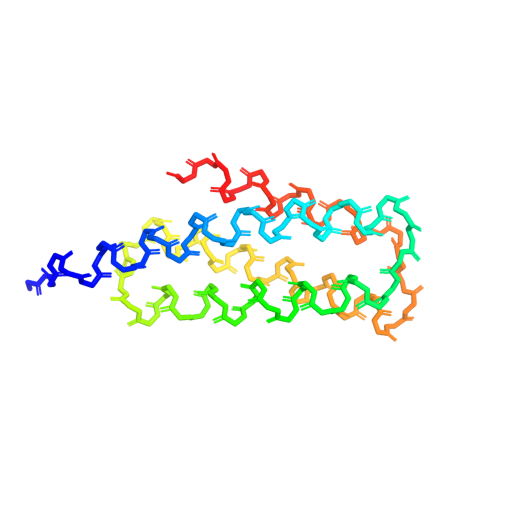95 ASN A N 1
ATOM 671 C CA . ASN A 1 95 ? 4.576 -2.052 9.190 1.00 93.06 95 ASN A CA 1
ATOM 672 C C . ASN A 1 95 ? 3.131 -2.491 9.426 1.00 93.06 95 ASN A C 1
ATOM 674 O O . ASN A 1 95 ? 2.678 -2.482 10.567 1.00 93.06 95 ASN A O 1
ATOM 678 N N . LEU A 1 96 ? 2.436 -2.935 8.377 1.00 91.31 96 LEU A N 1
ATOM 679 C CA . LEU A 1 96 ? 1.066 -3.423 8.495 1.00 91.31 96 LEU A CA 1
ATOM 680 C C . LEU A 1 96 ? 0.988 -4.734 9.291 1.00 91.31 96 LEU A C 1
ATOM 682 O O . LEU A 1 96 ? 0.074 -4.910 10.083 1.00 91.31 96 LEU A O 1
ATOM 686 N N . GLY A 1 97 ? 1.961 -5.636 9.139 1.00 88.81 97 GLY A N 1
ATOM 687 C CA . GLY A 1 97 ? 2.032 -6.905 9.874 1.00 88.81 97 GLY A CA 1
ATOM 688 C C . GLY A 1 97 ? 2.327 -6.769 11.373 1.00 88.81 97 GLY A C 1
ATOM 689 O O . GLY A 1 97 ? 2.244 -7.759 12.095 1.00 88.81 97 GLY A O 1
ATOM 690 N N . ARG A 1 98 ? 2.683 -5.567 11.845 1.00 89.81 98 ARG A N 1
ATOM 691 C CA . ARG A 1 98 ? 2.873 -5.249 13.272 1.00 89.81 98 ARG A CA 1
ATOM 692 C C . ARG A 1 98 ? 1.609 -4.713 13.948 1.00 89.81 98 ARG A C 1
ATOM 694 O O . ARG A 1 98 ? 1.633 -4.558 15.168 1.00 89.81 98 ARG A O 1
ATOM 701 N N . LEU A 1 99 ? 0.571 -4.406 13.166 1.00 86.94 99 LEU A N 1
ATOM 702 C CA . LEU A 1 99 ? -0.767 -4.045 13.639 1.00 86.94 99 LEU A CA 1
ATOM 703 C C . LEU A 1 99 ? -1.576 -5.311 13.925 1.00 86.94 99 LEU A C 1
ATOM 705 O O . LEU A 1 99 ? -2.157 -5.375 15.026 1.00 86.94 99 LEU A O 1
#

Foldseek 3Di:
DQDVVLLVLLVVLLVVLLVLLVQLLVCLVVVPLPSNLVSLVSSLVSLVSSVVSPDDPVLNVLSVLLNVLSVVLNVCSVVVVSPCNSVSSVSSSVSSVVD

Secondary structure (DSSP, 8-state):
---HHHHHHHHHHHHHHHHHHHHHHHHHHTT-HHHHHHHHHHHHHHHHHHHHHH--HHHHHHHHHHHHHHHHHHHHHHHT-TTTHHHHHHHHHHHHTT-

pLDDT: mean 90.26, std 7.59, range [52.06, 96.88]